Protein AF-A0A497NMW6-F1 (afdb_monomer)

Foldseek 3Di:
DAQQDADDDPFAALVVGPQLCLLAVDFQVRNQVVQVVVLVVCVVVVHDHDDPAKFGANGPPGPQAFCRDHRIDHCVGPRHVNVVSVVVSVVD

Sequence (92 aa):
FALIEWSYPAAPFARDIPLGVFSQQLNREEQRELIRRLDEFYKEKGIIFIYPVHGGFIGRDASKLAFSKYYKYDALAPEFQTYEQIKELVKK

Solvent-accessible surface area (backbone atoms only — not comparable to full-atom values): 5407 Å² total; per-residue (Å²): 132,66,81,63,70,82,81,79,66,85,78,47,48,17,84,81,37,60,43,6,35,48,59,65,74,40,54,48,66,54,44,43,52,49,53,54,53,49,47,53,56,26,54,77,69,77,41,84,73,79,77,88,53,70,66,47,64,28,27,76,74,51,81,73,28,30,75,77,72,34,62,33,43,36,19,79,17,84,74,42,61,39,43,68,58,52,58,55,58,73,75,105

Structure (mmCIF, N/CA/C/O backbone):
data_AF-A0A497NMW6-F1
#
_entry.id   AF-A0A497NMW6-F1
#
loop_
_atom_site.group_PDB
_atom_site.id
_atom_site.type_symbol
_atom_site.label_atom_id
_atom_site.label_alt_id
_atom_site.label_comp_id
_atom_site.label_asym_id
_atom_site.label_entity_id
_atom_site.label_seq_id
_atom_site.pdbx_PDB_ins_code
_atom_site.Cartn_x
_atom_site.Cartn_y
_atom_site.Cartn_z
_atom_site.occupancy
_atom_site.B_iso_or_equiv
_atom_site.auth_seq_id
_atom_site.auth_comp_id
_atom_site.auth_asym_id
_atom_site.auth_atom_id
_atom_site.pdbx_PDB_model_num
ATOM 1 N N . PHE A 1 1 ? -15.207 7.981 1.788 1.00 36.38 1 PHE A N 1
ATOM 2 C CA . PHE A 1 1 ? -14.162 8.604 0.954 1.00 36.38 1 PHE A CA 1
ATOM 3 C C . PHE A 1 1 ? -12.940 7.697 1.043 1.00 36.38 1 PHE A C 1
ATOM 5 O O . PHE A 1 1 ? -12.336 7.635 2.103 1.00 36.38 1 PHE A O 1
ATOM 12 N N . ALA A 1 2 ? -12.659 6.883 0.023 1.00 45.41 2 ALA A N 1
ATOM 13 C CA . ALA A 1 2 ? -11.454 6.052 0.003 1.00 45.41 2 ALA A CA 1
ATOM 14 C C . ALA A 1 2 ? -10.345 6.881 -0.653 1.00 45.41 2 ALA A C 1
ATOM 16 O O . ALA A 1 2 ? -10.447 7.220 -1.826 1.00 45.41 2 ALA A O 1
ATOM 17 N N . LEU A 1 3 ? -9.330 7.267 0.121 1.00 54.94 3 LEU A N 1
ATOM 18 C CA . LEU A 1 3 ? -8.235 8.141 -0.332 1.00 54.94 3 LEU A CA 1
ATOM 19 C C . LEU A 1 3 ? -7.219 7.458 -1.247 1.00 54.94 3 LEU A C 1
ATOM 21 O O . LEU A 1 3 ? -6.295 8.087 -1.750 1.00 54.94 3 LEU A O 1
ATOM 25 N N . ILE A 1 4 ? -7.422 6.171 -1.477 1.00 61.62 4 ILE A N 1
ATOM 26 C CA . ILE A 1 4 ? -6.720 5.398 -2.479 1.00 61.62 4 ILE A CA 1
ATOM 27 C C . ILE A 1 4 ? -7.747 5.226 -3.578 1.00 61.62 4 ILE A C 1
ATOM 29 O O . ILE A 1 4 ? -8.635 4.391 -3.483 1.00 61.62 4 ILE A O 1
ATOM 33 N N . GLU A 1 5 ? -7.712 6.166 -4.507 1.00 55.53 5 GLU A N 1
ATOM 34 C CA . GLU A 1 5 ? -8.651 6.326 -5.605 1.00 55.53 5 GLU A CA 1
ATOM 35 C C . GLU A 1 5 ? -8.365 5.263 -6.687 1.00 55.53 5 GLU A C 1
ATOM 37 O O . GLU A 1 5 ? -7.209 4.946 -6.964 1.00 55.53 5 GLU A O 1
ATOM 42 N N . TRP A 1 6 ? -9.425 4.640 -7.220 1.00 55.00 6 TRP A N 1
ATOM 43 C CA . TRP A 1 6 ? -9.365 3.463 -8.110 1.00 55.00 6 TRP A CA 1
ATOM 44 C C . TRP A 1 6 ? -9.926 3.730 -9.516 1.00 55.00 6 TRP A C 1
ATOM 46 O O . TRP A 1 6 ? -10.009 2.799 -10.322 1.00 55.00 6 TRP A O 1
ATOM 56 N N . SER A 1 7 ? -10.379 4.952 -9.811 1.00 50.59 7 SER A N 1
ATOM 57 C CA . SER A 1 7 ? -11.090 5.271 -11.048 1.00 50.59 7 SER A CA 1
ATOM 58 C C . SER A 1 7 ? -10.146 5.878 -12.088 1.00 50.59 7 SER A C 1
ATOM 60 O O . SER A 1 7 ? -9.476 6.882 -11.895 1.00 50.59 7 SER A O 1
ATOM 62 N N . TYR A 1 8 ? -10.052 5.208 -13.229 1.00 58.28 8 TYR A N 1
ATOM 63 C CA . TYR A 1 8 ? -9.089 5.538 -14.270 1.00 58.28 8 TYR A CA 1
ATOM 64 C C . TYR A 1 8 ? -9.663 6.514 -15.307 1.00 58.28 8 TYR A C 1
ATOM 66 O O . TYR A 1 8 ? -10.554 6.124 -16.065 1.00 58.28 8 TYR A O 1
ATOM 74 N N . PRO A 1 9 ? -9.049 7.686 -15.527 1.00 57.53 9 PRO A N 1
ATOM 75 C CA . PRO A 1 9 ? -8.698 8.101 -16.875 1.00 57.53 9 PRO A CA 1
ATOM 76 C C . PRO A 1 9 ? -7.444 7.319 -17.326 1.00 57.53 9 PRO A C 1
ATOM 78 O O . PRO A 1 9 ? -6.630 6.912 -16.503 1.00 57.53 9 PRO A O 1
ATOM 81 N N . ALA A 1 10 ? -7.323 7.042 -18.626 1.00 66.19 10 ALA A N 1
ATOM 82 C CA . ALA A 1 10 ? -6.231 6.319 -19.301 1.00 66.19 10 ALA A CA 1
ATOM 83 C C . ALA A 1 10 ? -4.909 6.157 -18.500 1.00 66.19 10 ALA A C 1
ATOM 85 O O . ALA A 1 10 ? -4.103 7.077 -18.460 1.00 66.19 10 ALA A O 1
ATOM 86 N N . ALA A 1 11 ? -4.685 4.977 -17.901 1.00 71.25 11 ALA A N 1
ATOM 87 C CA . ALA A 1 11 ? -3.414 4.505 -17.318 1.00 71.25 11 ALA A CA 1
ATOM 88 C C . ALA A 1 11 ? -2.468 5.614 -16.773 1.00 71.25 11 ALA A C 1
ATOM 90 O O . ALA A 1 11 ? -1.465 5.928 -17.425 1.00 71.25 11 ALA A O 1
ATOM 91 N N . PRO A 1 12 ? -2.751 6.198 -15.592 1.00 86.81 12 PRO A N 1
ATOM 92 C CA . PRO A 1 12 ? -1.987 7.324 -15.053 1.00 86.81 12 PRO A CA 1
ATOM 93 C C . PRO A 1 12 ? -0.539 6.942 -14.712 1.00 86.81 12 PRO A C 1
ATOM 95 O O . PRO A 1 12 ? -0.208 5.761 -14.537 1.00 86.81 12 PRO A O 1
ATOM 98 N N . PHE A 1 13 ? 0.338 7.943 -14.599 1.00 91.81 13 PHE A N 1
ATOM 99 C C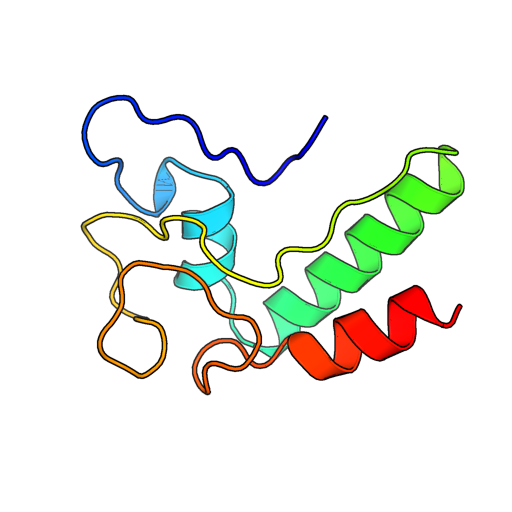A . PHE A 1 13 ? 1.657 7.741 -14.002 1.00 91.81 13 PHE A CA 1
ATOM 100 C C . PHE A 1 13 ? 1.535 7.602 -12.482 1.00 91.81 13 PHE A C 1
ATOM 102 O O . PHE A 1 13 ? 0.600 8.113 -11.869 1.00 91.81 13 PHE A O 1
ATOM 109 N N . ALA A 1 14 ? 2.499 6.937 -11.854 1.00 92.19 14 ALA A N 1
ATOM 110 C CA . ALA A 1 14 ? 2.503 6.671 -10.422 1.00 92.19 14 ALA A CA 1
ATOM 111 C C . ALA A 1 14 ? 2.407 7.955 -9.590 1.00 92.19 14 ALA A C 1
ATOM 113 O O . ALA A 1 14 ? 1.701 7.998 -8.590 1.00 92.19 14 ALA A O 1
ATOM 114 N N . ARG A 1 15 ? 3.078 9.026 -10.025 1.00 91.12 15 ARG A N 1
ATOM 115 C CA . ARG A 1 15 ? 3.052 10.329 -9.342 1.00 91.12 15 ARG A CA 1
ATOM 116 C C . ARG A 1 15 ? 1.692 11.038 -9.385 1.00 91.12 15 ARG A C 1
ATOM 118 O O . ARG A 1 15 ? 1.482 11.950 -8.596 1.00 91.12 15 ARG A O 1
ATOM 125 N N . ASP A 1 16 ? 0.807 10.638 -10.297 1.00 89.75 16 ASP A N 1
ATOM 126 C CA . ASP A 1 16 ? -0.477 11.307 -10.524 1.00 89.75 16 ASP A CA 1
ATOM 127 C C . ASP A 1 16 ? -1.610 10.691 -9.684 1.00 89.75 16 ASP A C 1
ATOM 129 O O . ASP A 1 16 ? -2.705 11.244 -9.635 1.00 89.75 16 ASP A O 1
ATOM 133 N N . ILE A 1 17 ? -1.364 9.556 -9.015 1.00 88.50 17 ILE A N 1
ATOM 134 C CA . ILE A 1 17 ? -2.364 8.851 -8.204 1.00 88.50 17 ILE A CA 1
ATOM 135 C C . ILE A 1 17 ?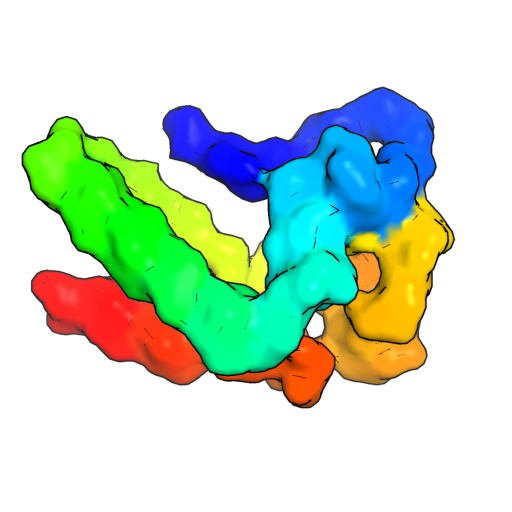 -1.858 8.592 -6.779 1.00 88.50 17 ILE A C 1
ATOM 137 O O . ILE A 1 17 ? -0.708 8.179 -6.604 1.00 88.50 17 ILE A O 1
ATOM 141 N N . PRO A 1 18 ? -2.706 8.741 -5.739 1.00 91.19 18 PRO A N 1
ATOM 142 C CA . PRO A 1 18 ? -2.285 8.541 -4.352 1.00 91.19 18 PRO A CA 1
ATOM 143 C C . PRO A 1 18 ? -1.643 7.174 -4.093 1.00 91.19 18 PRO A C 1
ATOM 145 O O . PRO A 1 18 ? -0.640 7.091 -3.389 1.00 91.19 18 PRO A O 1
ATOM 148 N N . LEU A 1 19 ? -2.168 6.101 -4.701 1.00 91.44 19 LEU A N 1
ATOM 149 C CA . LEU A 1 19 ? -1.604 4.757 -4.543 1.00 91.44 19 LEU A CA 1
ATOM 150 C C . LEU A 1 19 ? -0.231 4.603 -5.205 1.00 91.44 19 LEU A C 1
ATOM 152 O O . LEU A 1 19 ? 0.633 3.883 -4.700 1.00 91.44 19 LEU A O 1
ATOM 156 N N . GLY A 1 20 ? -0.028 5.260 -6.345 1.00 92.81 20 GLY A N 1
ATOM 157 C CA . GLY A 1 20 ? 1.252 5.271 -7.039 1.00 92.81 20 GLY A CA 1
ATOM 158 C C . GLY A 1 20 ? 2.290 6.059 -6.248 1.00 92.81 20 GLY A C 1
ATOM 159 O O . GLY A 1 20 ? 3.382 5.553 -6.025 1.00 92.81 20 GLY A O 1
ATOM 160 N N . VAL A 1 21 ? 1.936 7.223 -5.700 1.00 93.75 21 VAL A N 1
ATOM 161 C CA . VAL A 1 21 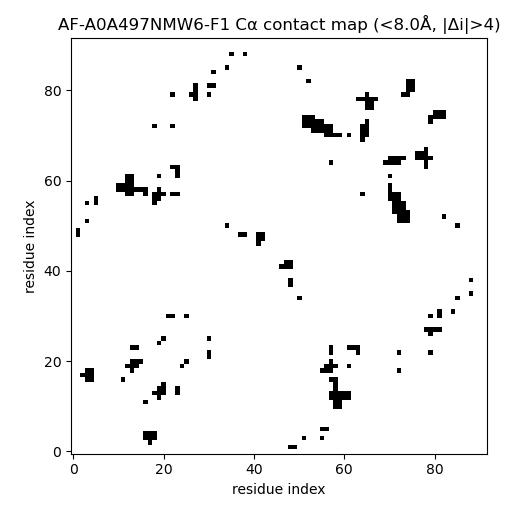? 2.816 7.981 -4.793 1.00 93.75 21 VAL A CA 1
ATOM 162 C C . VAL A 1 21 ? 3.163 7.145 -3.561 1.00 93.75 21 VAL A C 1
ATOM 164 O O . VAL A 1 21 ? 4.341 6.944 -3.269 1.00 93.75 21 VAL A O 1
ATOM 167 N N . PHE A 1 22 ? 2.151 6.588 -2.893 1.00 95.19 22 PHE A N 1
ATOM 168 C CA . PHE A 1 22 ? 2.307 5.717 -1.729 1.00 95.19 22 PHE A CA 1
ATOM 169 C C . PHE A 1 22 ? 3.260 4.547 -2.003 1.00 95.19 22 PHE A C 1
ATOM 171 O O . PHE A 1 22 ? 4.221 4.337 -1.272 1.00 95.19 22 PHE A O 1
ATOM 178 N N . SER A 1 23 ? 3.019 3.795 -3.076 1.00 95.25 23 SER A N 1
ATOM 179 C CA . SER A 1 23 ? 3.783 2.580 -3.369 1.00 95.25 23 SER A CA 1
ATOM 180 C C . SER A 1 23 ? 5.151 2.863 -3.987 1.00 95.25 23 SER A C 1
ATOM 182 O O . SER A 1 23 ? 6.102 2.125 -3.723 1.00 95.25 23 SER A O 1
ATOM 184 N N . GLN A 1 24 ? 5.282 3.916 -4.800 1.00 96.44 24 GLN A N 1
ATOM 185 C CA . GLN A 1 24 ? 6.488 4.185 -5.585 1.00 96.44 24 GLN A CA 1
ATOM 186 C C . GLN A 1 24 ? 7.456 5.143 -4.892 1.00 96.44 24 GLN A C 1
ATOM 188 O O . GLN A 1 24 ? 8.661 4.906 -4.962 1.00 96.44 24 GLN A O 1
ATOM 193 N N . GLN A 1 25 ? 6.982 6.151 -4.158 1.00 96.12 25 GLN A N 1
ATOM 194 C CA . GLN A 1 25 ? 7.870 7.142 -3.531 1.00 96.12 25 GLN A CA 1
ATOM 195 C C . GLN A 1 25 ? 8.295 6.757 -2.113 1.00 96.12 25 GLN A C 1
ATOM 197 O O . GLN A 1 25 ? 9.423 7.043 -1.730 1.00 96.12 25 GLN A O 1
ATOM 202 N N . LEU A 1 26 ? 7.439 6.057 -1.365 1.00 96.38 26 LEU A N 1
ATOM 203 C CA . LEU A 1 26 ? 7.741 5.664 0.011 1.00 96.38 26 LEU A CA 1
ATOM 204 C C . LEU A 1 26 ? 8.448 4.306 0.072 1.00 96.38 26 LEU A C 1
ATOM 206 O O . LEU A 1 26 ? 8.122 3.370 -0.673 1.00 96.38 26 LEU A O 1
ATOM 210 N N . ASN A 1 27 ? 9.402 4.175 0.989 1.00 96.12 27 ASN A N 1
ATOM 211 C CA . ASN A 1 27 ? 9.972 2.889 1.380 1.00 96.12 27 ASN A CA 1
ATOM 212 C C . ASN A 1 27 ? 9.011 2.107 2.302 1.00 96.12 27 ASN A C 1
ATOM 214 O O . ASN A 1 27 ? 7.976 2.621 2.721 1.00 96.12 27 ASN A O 1
ATOM 218 N N . ARG A 1 28 ? 9.337 0.846 2.615 1.00 95.69 28 ARG A N 1
ATOM 219 C CA . ARG A 1 28 ? 8.457 -0.043 3.400 1.00 95.69 28 ARG A CA 1
ATOM 220 C C . ARG A 1 28 ? 8.076 0.531 4.768 1.00 95.69 28 ARG A C 1
ATOM 222 O O . ARG A 1 28 ? 6.914 0.455 5.152 1.00 95.69 28 ARG A O 1
ATOM 229 N N . GLU A 1 29 ? 9.023 1.122 5.489 1.00 97.25 29 GLU A N 1
ATOM 230 C CA . GLU A 1 29 ? 8.754 1.672 6.823 1.00 97.25 29 GLU A CA 1
ATOM 231 C C . GLU A 1 29 ? 7.967 2.985 6.747 1.00 97.25 29 GLU A C 1
ATOM 233 O O . GLU A 1 29 ? 7.074 3.217 7.555 1.00 97.25 29 GLU A O 1
ATOM 238 N N . GLU A 1 30 ? 8.212 3.810 5.729 1.00 97.75 30 GLU A N 1
ATOM 239 C CA . GLU A 1 30 ? 7.422 5.024 5.478 1.00 97.75 30 GLU A CA 1
ATOM 240 C C . GLU A 1 30 ? 5.974 4.702 5.093 1.00 97.75 30 GLU A C 1
ATOM 242 O O . GLU A 1 30 ? 5.047 5.355 5.571 1.00 97.75 30 GLU A O 1
ATOM 247 N N . GLN A 1 31 ? 5.762 3.673 4.264 1.00 96.81 31 GLN A N 1
ATOM 248 C CA . GLN A 1 31 ? 4.423 3.179 3.932 1.00 96.81 31 GLN A CA 1
ATOM 249 C C . GLN A 1 31 ? 3.683 2.736 5.192 1.00 96.81 31 GLN A C 1
ATOM 251 O O . GLN A 1 31 ? 2.513 3.076 5.382 1.00 96.81 31 GLN A O 1
ATOM 256 N N . ARG A 1 32 ? 4.382 2.017 6.076 1.00 96.94 32 ARG A N 1
ATOM 257 C CA . ARG A 1 32 ? 3.821 1.564 7.344 1.00 96.94 32 ARG A CA 1
ATOM 258 C C . ARG A 1 32 ? 3.456 2.727 8.255 1.00 96.94 32 ARG A C 1
ATOM 260 O O . ARG A 1 32 ? 2.340 2.812 8.768 1.00 96.94 32 ARG A O 1
ATOM 267 N N . GLU A 1 33 ? 4.378 3.657 8.442 1.00 97.75 33 GLU A N 1
ATOM 268 C CA . GLU A 1 33 ? 4.150 4.829 9.280 1.00 97.75 33 GLU A CA 1
ATOM 269 C C . GLU A 1 33 ? 2.990 5.687 8.756 1.00 97.75 33 GLU A C 1
ATOM 271 O O . GLU A 1 33 ? 2.157 6.150 9.537 1.00 97.75 33 GLU A O 1
ATOM 276 N N . LEU A 1 34 ? 2.869 5.846 7.436 1.00 96.31 34 LEU A N 1
ATOM 277 C CA . LEU A 1 34 ? 1.744 6.558 6.839 1.00 96.31 34 LEU A CA 1
ATOM 278 C C . LEU A 1 34 ? 0.411 5.845 7.105 1.00 96.31 34 LEU A C 1
ATOM 280 O O . LEU A 1 34 ? -0.548 6.508 7.496 1.00 96.31 34 LEU A O 1
ATOM 284 N N . ILE A 1 35 ? 0.342 4.516 6.959 1.00 95.94 35 ILE A N 1
ATOM 285 C CA . ILE A 1 35 ? -0.869 3.743 7.288 1.00 95.94 35 ILE A CA 1
ATOM 286 C C . ILE A 1 35 ? -1.273 3.960 8.754 1.00 95.94 35 ILE A C 1
ATOM 288 O O . ILE A 1 35 ? -2.449 4.199 9.024 1.00 95.94 35 ILE A O 1
ATOM 292 N N . ARG A 1 36 ? -0.312 3.935 9.688 1.00 96.50 36 ARG A N 1
ATOM 293 C CA . ARG A 1 36 ? -0.564 4.187 11.118 1.00 96.50 36 ARG A CA 1
ATOM 294 C C . ARG A 1 36 ? -1.112 5.594 11.363 1.00 96.50 36 ARG A C 1
ATOM 296 O O . ARG A 1 36 ? -2.094 5.753 12.079 1.00 96.50 36 ARG A O 1
ATOM 303 N N . ARG A 1 37 ? -0.506 6.614 10.751 1.00 96.31 37 ARG A N 1
ATOM 304 C CA . ARG A 1 37 ? -0.953 8.009 10.898 1.00 96.31 37 ARG A CA 1
ATOM 305 C C . ARG A 1 37 ? -2.342 8.240 10.320 1.00 96.31 37 ARG A C 1
ATOM 307 O O . ARG A 1 37 ? -3.127 8.972 10.915 1.00 96.31 37 ARG A O 1
ATOM 314 N N . LEU A 1 38 ? -2.642 7.639 9.169 1.00 94.56 38 LEU A N 1
ATOM 315 C CA . LEU A 1 38 ? -3.972 7.721 8.569 1.00 94.56 38 LEU A CA 1
ATOM 316 C C . LEU A 1 38 ? -5.008 7.021 9.454 1.00 94.56 38 LEU A C 1
ATOM 318 O O . LEU A 1 38 ? -6.062 7.600 9.695 1.00 94.56 38 LEU A O 1
ATOM 322 N N . ASP A 1 39 ? -4.696 5.835 9.986 1.00 94.75 39 ASP A N 1
ATOM 323 C CA . ASP A 1 39 ? -5.555 5.132 10.948 1.00 94.75 39 ASP A CA 1
ATOM 324 C C . ASP A 1 39 ? -5.919 6.020 12.145 1.00 94.75 39 ASP A C 1
ATOM 326 O O . ASP A 1 39 ? -7.098 6.246 12.411 1.00 94.75 39 ASP A O 1
ATOM 330 N N . GLU A 1 40 ? -4.913 6.591 12.812 1.00 95.44 40 GLU A N 1
ATOM 331 C CA . GLU A 1 40 ? -5.097 7.478 13.966 1.00 95.44 40 GLU A CA 1
ATOM 332 C C . GLU A 1 40 ? -5.925 8.717 13.610 1.00 95.44 40 GLU A C 1
ATOM 334 O O . GLU A 1 40 ? -6.911 9.022 14.281 1.00 95.44 40 GLU A O 1
ATOM 339 N N . PHE A 1 41 ? -5.577 9.389 12.510 1.00 95.69 41 PHE A N 1
ATOM 340 C CA . PHE A 1 41 ? -6.268 10.590 12.050 1.00 95.69 41 PHE A CA 1
ATOM 341 C C . PHE A 1 41 ? -7.748 10.338 11.734 1.00 95.69 41 PHE A C 1
ATOM 343 O O . PHE A 1 41 ? -8.605 11.156 12.074 1.00 95.69 41 PHE A O 1
ATOM 350 N N . TYR A 1 42 ? -8.072 9.225 11.069 1.00 93.50 42 TYR A N 1
ATOM 351 C CA . TYR A 1 42 ? -9.459 8.899 10.733 1.00 93.50 42 TYR A CA 1
ATOM 352 C C . TYR A 1 42 ? -10.250 8.424 11.948 1.00 93.50 42 TYR A C 1
ATOM 354 O O . TYR A 1 42 ? -11.393 8.862 12.111 1.00 93.50 42 TYR A O 1
ATOM 362 N N . LYS A 1 43 ? -9.640 7.619 12.829 1.00 91.50 43 LYS A N 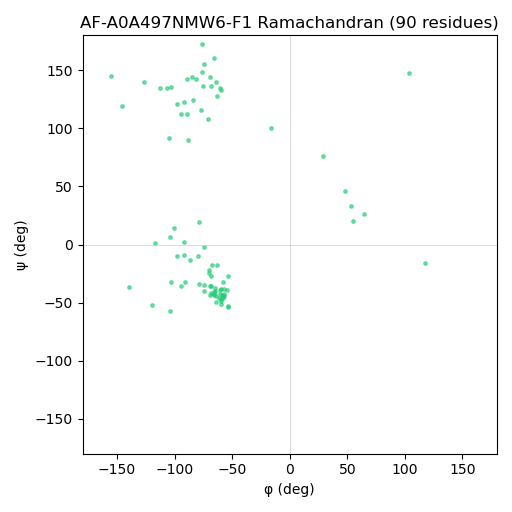1
ATOM 363 C CA . LYS A 1 43 ? -10.247 7.204 14.103 1.00 91.50 43 LYS A CA 1
ATOM 364 C C . LYS A 1 43 ? -10.611 8.414 14.964 1.00 91.50 43 LYS A C 1
ATOM 366 O O . LYS A 1 43 ? -11.748 8.495 15.422 1.00 91.50 43 LYS A O 1
ATOM 371 N N . GLU A 1 44 ? -9.713 9.394 15.100 1.00 96.19 44 GLU A N 1
ATOM 372 C CA . GLU A 1 44 ? -9.972 10.641 15.843 1.00 96.19 44 GLU A CA 1
ATOM 373 C C . GLU A 1 44 ? -11.180 11.415 15.287 1.00 96.19 44 GLU A C 1
ATOM 375 O O . GLU A 1 44 ? -11.922 12.057 16.028 1.00 96.19 44 GLU A O 1
ATOM 380 N N . LYS A 1 45 ? -11.420 11.326 13.975 1.00 95.75 45 LYS A N 1
ATOM 381 C CA . LYS A 1 45 ? -12.525 12.016 13.294 1.00 95.75 45 LYS A CA 1
ATOM 382 C C . LYS A 1 45 ? -13.810 11.195 13.193 1.00 95.75 45 LYS A C 1
ATOM 384 O O . LYS A 1 45 ? -14.763 11.664 12.573 1.00 95.75 45 LYS A O 1
ATOM 389 N N . GLY A 1 46 ? -13.849 9.985 13.754 1.00 94.69 46 GLY A N 1
ATOM 390 C CA . GLY A 1 46 ? -14.992 9.078 13.615 1.00 94.69 46 GLY A CA 1
ATOM 391 C C . GLY A 1 46 ? -15.227 8.612 12.172 1.00 94.69 46 GLY A C 1
ATOM 392 O O . GLY A 1 46 ? -16.357 8.304 11.796 1.00 94.69 46 GLY A O 1
ATOM 393 N N . ILE A 1 47 ? -14.180 8.592 11.342 1.00 92.81 47 ILE A N 1
ATOM 394 C CA . ILE A 1 47 ? -14.230 8.167 9.940 1.00 92.81 47 ILE A CA 1
ATOM 395 C C . ILE A 1 47 ? -13.636 6.760 9.831 1.00 92.81 47 ILE A C 1
ATOM 397 O O . ILE A 1 47 ? -12.572 6.476 10.370 1.00 92.81 47 ILE A O 1
ATOM 401 N N . ILE A 1 48 ? -14.298 5.875 9.083 1.00 87.44 48 ILE A N 1
ATOM 402 C CA . ILE A 1 48 ? -13.766 4.538 8.797 1.00 87.44 48 ILE A CA 1
ATOM 403 C C . ILE A 1 48 ? -12.689 4.647 7.714 1.00 87.44 48 ILE A C 1
ATOM 405 O O . ILE A 1 48 ? -12.981 5.000 6.567 1.00 87.44 48 ILE A O 1
ATOM 409 N N . PHE A 1 49 ? -11.449 4.314 8.073 1.00 89.19 49 PHE A N 1
ATOM 410 C CA . PHE A 1 49 ? -10.344 4.192 7.129 1.00 89.19 49 PHE A CA 1
ATOM 411 C C . PHE A 1 49 ? -10.339 2.804 6.482 1.00 89.19 49 PHE A C 1
ATOM 413 O O . PHE A 1 49 ? -10.302 1.784 7.165 1.00 89.19 49 PHE A O 1
ATOM 420 N N . ILE A 1 50 ? -10.373 2.762 5.150 1.00 89.62 50 ILE A N 1
ATOM 421 C CA . ILE A 1 50 ? -10.246 1.517 4.387 1.00 89.62 50 ILE A CA 1
ATOM 422 C C . ILE A 1 50 ? -8.782 1.340 3.996 1.00 89.62 50 ILE A C 1
ATOM 424 O O . ILE A 1 50 ? -8.254 2.106 3.188 1.00 89.62 50 ILE A O 1
ATOM 428 N N . TYR A 1 51 ? -8.134 0.326 4.565 1.00 92.12 51 TYR A N 1
ATOM 429 C CA . TYR A 1 51 ? -6.723 0.048 4.313 1.00 92.12 51 TYR A CA 1
ATOM 430 C C . TYR A 1 51 ? -6.474 -0.457 2.882 1.00 92.12 51 TYR A C 1
ATOM 432 O O . TYR A 1 51 ? -7.260 -1.257 2.361 1.00 92.12 51 TYR A O 1
ATOM 440 N N . PRO A 1 52 ? -5.346 -0.079 2.252 1.00 91.12 52 PRO A N 1
ATOM 441 C CA . PRO A 1 52 ? -4.901 -0.723 1.024 1.00 91.12 52 PRO A CA 1
ATOM 442 C C . PRO A 1 52 ? -4.412 -2.140 1.318 1.00 91.12 52 PRO A C 1
ATOM 444 O O . PRO A 1 52 ? -3.335 -2.324 1.879 1.00 91.12 52 PRO A O 1
ATOM 447 N N . VAL A 1 53 ? -5.181 -3.145 0.903 1.00 93.25 53 VAL A N 1
ATOM 448 C CA . VAL A 1 53 ? -4.778 -4.556 1.029 1.00 93.25 53 VAL A CA 1
ATOM 449 C C . VAL A 1 53 ? -4.332 -5.119 -0.316 1.00 93.25 53 VAL A C 1
ATOM 451 O O . VAL A 1 53 ? -3.201 -5.573 -0.445 1.00 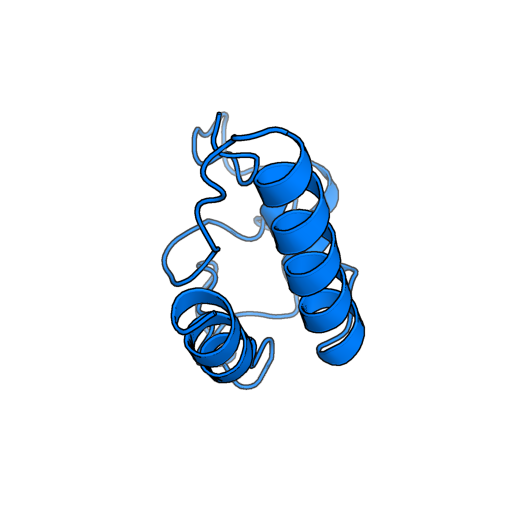93.25 53 VAL A O 1
ATOM 454 N N . HIS A 1 54 ? -5.185 -5.068 -1.337 1.00 91.19 54 HIS A N 1
ATOM 455 C CA . HIS A 1 54 ? -4.877 -5.622 -2.653 1.00 91.19 54 HIS A CA 1
ATOM 456 C C . HIS A 1 54 ? -5.682 -4.930 -3.746 1.00 91.19 54 HIS A C 1
ATOM 458 O O . HIS A 1 54 ? -6.854 -4.641 -3.528 1.00 91.19 54 HIS A O 1
ATOM 464 N N . GLY A 1 55 ? -5.071 -4.774 -4.927 1.00 82.81 55 GLY A N 1
ATOM 465 C CA . GLY A 1 55 ? -5.739 -4.679 -6.229 1.00 82.81 55 GLY A CA 1
ATOM 466 C C . GLY A 1 55 ? -5.542 -3.362 -6.982 1.00 82.81 55 GLY A C 1
ATOM 467 O O . GLY A 1 55 ? -5.818 -3.315 -8.181 1.00 82.81 55 GLY A O 1
ATOM 468 N N . GLY A 1 56 ? -5.083 -2.306 -6.309 1.00 87.81 56 GLY A N 1
ATOM 469 C CA . GLY A 1 56 ? -5.106 -0.956 -6.871 1.00 87.81 56 GLY A CA 1
ATOM 470 C C . GLY A 1 56 ? -3.937 -0.710 -7.807 1.00 87.81 56 GLY A C 1
ATOM 471 O O . GLY A 1 56 ? -2.833 -1.184 -7.563 1.00 87.81 56 GLY A O 1
ATOM 472 N N . PHE A 1 57 ? -4.162 0.014 -8.896 1.00 91.06 57 PHE A N 1
ATOM 473 C CA . PHE A 1 57 ? -3.105 0.299 -9.859 1.00 91.06 57 PHE A CA 1
ATOM 474 C C . PHE A 1 57 ? -2.051 1.234 -9.289 1.00 91.06 57 PHE A C 1
ATOM 476 O O . PHE A 1 57 ? -2.384 2.231 -8.657 1.00 91.06 57 PHE A O 1
ATOM 483 N N . ILE A 1 58 ? -0.782 0.925 -9.537 1.00 92.56 58 ILE A N 1
ATOM 484 C CA . ILE A 1 58 ? 0.355 1.672 -8.971 1.00 92.56 58 ILE A CA 1
ATOM 485 C C . ILE A 1 58 ? 1.034 2.614 -9.973 1.00 92.56 58 ILE A C 1
ATOM 487 O O . ILE A 1 58 ? 2.047 3.222 -9.646 1.00 92.56 58 ILE A O 1
ATOM 491 N N . GLY A 1 59 ? 0.460 2.764 -11.170 1.00 92.81 59 GLY A N 1
ATOM 492 C CA . GLY A 1 59 ? 0.959 3.647 -12.225 1.00 92.81 59 GLY A CA 1
ATOM 493 C C . GLY A 1 59 ? 1.686 2.900 -13.342 1.00 92.81 59 GLY A C 1
ATOM 494 O O . GLY A 1 59 ? 2.323 1.875 -13.110 1.00 92.81 59 GLY A O 1
ATOM 495 N N . ARG A 1 60 ? 1.597 3.405 -14.578 1.00 92.56 60 ARG A N 1
ATOM 496 C CA . ARG A 1 60 ? 2.188 2.737 -15.759 1.00 92.56 60 ARG A CA 1
ATOM 497 C C . ARG A 1 60 ? 3.719 2.760 -15.800 1.00 92.56 60 ARG A C 1
ATOM 499 O O . ARG A 1 60 ? 4.322 1.945 -16.487 1.00 92.56 60 ARG A O 1
ATOM 506 N N . ASP A 1 61 ? 4.328 3.699 -15.088 1.00 95.00 61 ASP A N 1
ATOM 507 C CA . ASP A 1 61 ? 5.773 3.893 -14.934 1.00 95.00 61 ASP A CA 1
ATOM 508 C C . ASP A 1 61 ? 6.301 3.335 -13.602 1.00 95.00 61 ASP A C 1
ATOM 510 O O . ASP A 1 61 ? 7.420 3.650 -13.201 1.00 95.00 61 ASP A O 1
ATOM 514 N N . ALA A 1 62 ? 5.510 2.509 -12.907 1.00 95.38 62 ALA A N 1
ATOM 515 C CA . ALA A 1 62 ? 5.937 1.878 -11.667 1.00 95.38 62 ALA A CA 1
ATOM 516 C C . ALA A 1 62 ? 7.183 1.004 -11.879 1.00 95.38 62 ALA A C 1
ATOM 518 O O . ALA A 1 62 ? 7.237 0.178 -12.794 1.00 95.38 62 ALA A O 1
ATOM 519 N N . SER A 1 63 ? 8.161 1.170 -10.990 1.00 96.94 63 SER A N 1
ATOM 520 C CA . SER A 1 63 ? 9.396 0.381 -10.951 1.00 96.94 63 SER A CA 1
ATOM 521 C C . SER A 1 63 ? 9.369 -0.669 -9.839 1.00 96.94 63 SER A C 1
ATOM 523 O O . SER A 1 63 ? 9.906 -1.762 -10.010 1.00 96.94 63 SER A O 1
ATOM 525 N N . LYS A 1 64 ? 8.690 -0.381 -8.719 1.00 97.00 64 LYS A N 1
ATOM 526 C CA . LYS A 1 64 ? 8.391 -1.351 -7.658 1.00 97.00 64 LYS A CA 1
ATOM 527 C C . LYS A 1 64 ? 7.073 -2.043 -7.986 1.00 97.00 64 LYS A C 1
ATOM 529 O O . LYS A 1 64 ? 6.007 -1.549 -7.618 1.00 97.00 64 LYS A O 1
ATOM 534 N N . LEU A 1 65 ? 7.149 -3.155 -8.712 1.00 96.88 65 LEU A N 1
ATOM 535 C CA . LEU A 1 65 ? 5.996 -3.993 -9.045 1.00 96.88 65 LEU A CA 1
ATOM 536 C C . LEU A 1 65 ? 5.718 -4.982 -7.917 1.00 96.88 65 LEU A C 1
ATOM 538 O O . LEU A 1 65 ? 6.657 -5.520 -7.339 1.00 96.88 65 LEU A O 1
ATOM 542 N N . ALA A 1 66 ? 4.450 -5.288 -7.644 1.00 96.50 66 ALA A N 1
ATOM 543 C CA . ALA A 1 66 ? 4.132 -6.340 -6.684 1.00 96.50 66 ALA A CA 1
ATOM 544 C C . ALA A 1 66 ? 4.660 -7.684 -7.195 1.00 96.50 66 ALA A C 1
ATOM 546 O O . ALA A 1 66 ? 4.382 -8.068 -8.343 1.00 96.50 66 ALA A O 1
ATOM 547 N N . PHE A 1 67 ? 5.421 -8.388 -6.352 1.00 97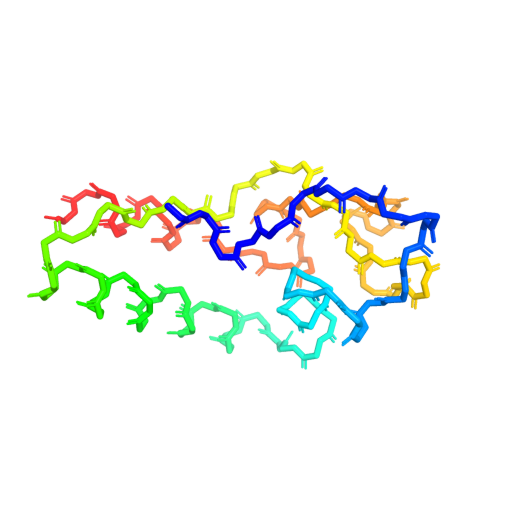.06 67 PHE A N 1
ATOM 548 C CA . PHE A 1 67 ? 6.082 -9.648 -6.707 1.00 97.06 67 PHE A CA 1
ATOM 549 C C . PHE A 1 67 ? 6.940 -9.515 -7.970 1.00 97.06 67 PHE A C 1
ATOM 551 O O . PHE A 1 67 ? 7.003 -10.430 -8.793 1.00 97.06 67 PHE A O 1
ATOM 558 N N . SER A 1 68 ? 7.524 -8.329 -8.161 1.00 97.25 68 SER A N 1
ATOM 559 C CA . SER A 1 68 ? 8.333 -7.964 -9.322 1.00 97.25 68 SER A CA 1
ATOM 560 C C . SER A 1 68 ? 7.634 -8.157 -10.682 1.00 97.25 68 SER A C 1
ATOM 562 O O . SER A 1 68 ? 8.299 -8.250 -11.712 1.00 97.25 68 SER A O 1
ATOM 564 N N . LYS A 1 69 ? 6.291 -8.229 -10.714 1.00 97.38 69 LYS A N 1
ATOM 565 C CA . LYS A 1 69 ? 5.529 -8.591 -11.925 1.00 97.38 69 LYS A CA 1
ATOM 566 C C . LYS A 1 69 ? 4.259 -7.777 -12.149 1.00 97.38 69 LYS A C 1
ATOM 568 O O . LYS A 1 69 ? 3.899 -7.522 -13.297 1.00 97.38 69 LYS A O 1
ATOM 573 N N . TYR A 1 70 ? 3.539 -7.415 -11.092 1.00 95.31 70 TYR A N 1
ATOM 574 C CA . TYR A 1 70 ? 2.190 -6.872 -11.229 1.00 95.31 70 TYR A CA 1
ATOM 575 C C . TYR A 1 70 ? 2.135 -5.368 -10.966 1.00 95.31 70 TYR A C 1
ATOM 577 O O . TYR A 1 70 ? 2.614 -4.875 -9.948 1.00 95.31 70 TYR A O 1
ATOM 585 N N . TYR A 1 71 ? 1.429 -4.655 -11.844 1.00 94.19 71 TYR A N 1
ATOM 586 C CA . TYR A 1 71 ? 1.061 -3.242 -11.682 1.00 94.19 71 TYR A CA 1
ATOM 587 C C . TYR A 1 71 ? -0.136 -3.031 -10.743 1.00 94.19 71 TYR A C 1
ATOM 589 O O . TYR A 1 71 ? -0.809 -2.002 -10.793 1.00 94.19 71 TYR A O 1
ATOM 597 N N . LYS A 1 72 ? -0.431 -4.020 -9.901 1.00 93.00 72 LYS A N 1
ATOM 598 C CA . LYS A 1 72 ? -1.447 -3.935 -8.860 1.00 93.00 72 LYS A CA 1
ATOM 599 C C . LYS A 1 72 ? -0.742 -3.986 -7.520 1.00 93.00 72 LYS A C 1
ATOM 601 O O . LYS A 1 72 ? 0.138 -4.817 -7.328 1.00 93.00 72 LYS A O 1
ATOM 606 N N . TYR A 1 73 ? -1.139 -3.113 -6.614 1.00 94.81 73 TYR A N 1
ATOM 607 C CA . TYR A 1 73 ? -0.667 -3.106 -5.248 1.00 94.81 73 TYR A CA 1
ATOM 608 C C . TYR A 1 73 ? -1.104 -4.384 -4.530 1.00 94.81 73 TYR A C 1
ATOM 610 O O . TYR A 1 73 ? -2.246 -4.826 -4.682 1.00 94.81 73 TYR A O 1
ATOM 618 N N . ASP A 1 74 ? -0.209 -4.935 -3.719 1.00 96.56 74 ASP A N 1
ATOM 619 C CA . ASP A 1 74 ? -0.489 -6.071 -2.851 1.00 96.56 74 ASP A CA 1
ATOM 620 C C . ASP A 1 74 ? 0.306 -5.932 -1.549 1.00 96.56 74 ASP A C 1
ATOM 622 O O . ASP A 1 74 ? 1.534 -5.887 -1.562 1.00 96.56 74 ASP A O 1
ATOM 626 N N . ALA A 1 75 ? -0.383 -5.858 -0.414 1.00 96.94 75 ALA A N 1
ATOM 627 C CA . ALA A 1 75 ? 0.231 -5.656 0.895 1.00 96.94 75 ALA A CA 1
ATOM 628 C C . ALA A 1 75 ? 1.168 -6.805 1.325 1.00 96.94 75 ALA A C 1
ATOM 630 O O . ALA A 1 75 ? 1.988 -6.608 2.229 1.00 96.94 75 ALA A O 1
ATOM 631 N N . LEU A 1 76 ? 1.060 -7.988 0.701 1.00 97.88 76 LEU A N 1
ATOM 632 C CA . LEU A 1 76 ? 1.944 -9.138 0.923 1.00 97.88 76 LEU A CA 1
ATOM 633 C C . LEU A 1 76 ? 3.202 -9.104 0.049 1.00 97.88 76 LEU A C 1
ATOM 635 O O . LEU A 1 76 ? 4.136 -9.867 0.306 1.00 97.88 76 LEU A O 1
ATOM 639 N N . ALA A 1 77 ? 3.246 -8.247 -0.972 1.00 97.75 77 ALA A N 1
ATOM 640 C CA . ALA A 1 77 ? 4.391 -8.167 -1.864 1.00 97.75 77 ALA A CA 1
ATOM 641 C C . ALA A 1 77 ? 5.662 -7.778 -1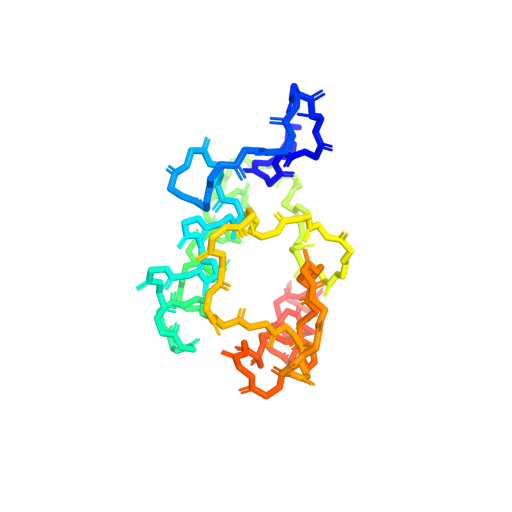.078 1.00 97.75 77 ALA A C 1
ATOM 643 O O . ALA A 1 77 ? 5.605 -6.848 -0.261 1.00 97.75 77 ALA A O 1
ATOM 644 N N . PRO A 1 78 ? 6.812 -8.443 -1.309 1.00 97.12 78 PRO A N 1
ATOM 645 C CA . PRO A 1 78 ? 8.080 -8.127 -0.643 1.00 97.12 78 PRO A CA 1
ATOM 646 C C . PRO A 1 78 ? 8.509 -6.658 -0.766 1.00 97.12 78 PRO A C 1
ATOM 648 O O . PRO A 1 78 ? 9.199 -6.138 0.112 1.00 97.12 78 PRO A O 1
ATOM 651 N N . GLU A 1 79 ? 8.076 -5.989 -1.833 1.00 97.06 79 GLU A N 1
ATOM 652 C CA . GLU A 1 79 ? 8.330 -4.581 -2.123 1.00 97.06 79 GLU A CA 1
ATOM 653 C C . GLU A 1 79 ? 7.582 -3.622 -1.174 1.00 97.06 79 GLU A C 1
ATOM 655 O O . GLU A 1 79 ? 8.034 -2.492 -0.975 1.00 97.06 79 GLU A O 1
ATOM 660 N N . PHE A 1 80 ? 6.468 -4.064 -0.571 1.00 96.19 80 PHE A N 1
ATOM 661 C CA . PHE A 1 80 ? 5.565 -3.229 0.237 1.00 96.19 80 PHE A CA 1
ATOM 662 C C . PHE A 1 80 ? 5.438 -3.714 1.694 1.00 96.19 80 PHE A C 1
ATOM 664 O O . PHE A 1 80 ? 5.671 -2.937 2.615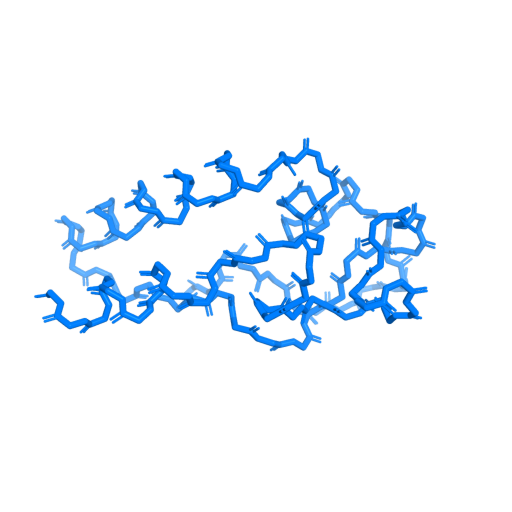 1.00 96.19 80 PHE A O 1
ATOM 671 N N . GLN A 1 81 ? 5.127 -4.998 1.922 1.00 97.00 81 GLN A N 1
ATOM 672 C CA . GLN A 1 81 ? 5.077 -5.656 3.245 1.00 97.00 81 GLN A CA 1
ATOM 673 C C . GLN A 1 81 ? 4.309 -4.895 4.348 1.00 97.00 81 GLN A C 1
ATOM 675 O O . GLN A 1 81 ? 4.774 -4.778 5.490 1.00 97.00 81 GLN A O 1
ATOM 680 N N . THR A 1 82 ? 3.118 -4.396 4.030 1.00 97.25 82 THR A N 1
ATOM 681 C CA . THR A 1 82 ? 2.255 -3.633 4.956 1.00 97.25 82 THR A CA 1
ATOM 682 C C . THR A 1 82 ? 1.163 -4.484 5.612 1.00 97.25 82 THR A C 1
ATOM 684 O O . THR A 1 82 ? 0.514 -4.036 6.555 1.00 97.25 82 THR A O 1
ATOM 687 N N . TYR A 1 83 ? 0.969 -5.726 5.160 1.00 97.69 83 TYR A N 1
ATOM 688 C CA . TYR A 1 83 ? -0.149 -6.575 5.582 1.00 97.69 83 TYR A CA 1
ATOM 689 C C . TYR A 1 83 ? -0.199 -6.855 7.092 1.00 97.69 83 TYR A C 1
ATOM 691 O O . TYR A 1 83 ? -1.255 -6.722 7.709 1.00 97.69 83 TYR A O 1
ATOM 699 N N . GLU A 1 84 ? 0.931 -7.222 7.705 1.00 97.50 84 GLU A N 1
ATOM 700 C CA . GLU A 1 84 ? 0.956 -7.541 9.141 1.00 97.50 84 GLU A CA 1
ATOM 701 C C . GLU A 1 84 ? 0.624 -6.323 10.005 1.00 97.50 84 GLU A C 1
ATOM 703 O O . GLU A 1 84 ? -0.141 -6.435 10.959 1.00 97.50 84 GLU A O 1
ATOM 708 N N . GLN A 1 85 ? 1.080 -5.136 9.610 1.00 96.38 85 GLN A N 1
ATOM 709 C CA . GLN A 1 85 ? 0.719 -3.909 10.309 1.00 96.38 85 GLN A CA 1
ATOM 710 C C . GLN A 1 85 ? -0.777 -3.594 10.177 1.00 96.38 85 GLN A C 1
ATOM 712 O O . GLN A 1 85 ? -1.420 -3.235 11.160 1.00 96.38 85 GLN A O 1
ATOM 717 N N . ILE A 1 86 ? -1.358 -3.758 8.983 1.00 96.50 86 ILE A N 1
ATOM 718 C CA . ILE A 1 86 ? -2.805 -3.585 8.786 1.00 96.50 86 ILE A CA 1
ATOM 719 C C . ILE A 1 86 ? -3.576 -4.533 9.716 1.00 96.50 86 ILE A C 1
ATOM 721 O O . ILE A 1 86 ? -4.510 -4.108 10.393 1.00 96.50 86 ILE A O 1
ATOM 725 N N . LYS A 1 87 ? -3.154 -5.800 9.822 1.00 96.94 87 LYS A N 1
ATOM 726 C CA . LYS A 1 87 ? -3.754 -6.768 10.755 1.00 96.94 87 LYS A CA 1
ATOM 727 C C . LYS A 1 87 ? -3.661 -6.329 12.214 1.00 96.94 87 LYS A C 1
ATOM 729 O O . LYS A 1 87 ? -4.590 -6.596 12.973 1.00 96.94 87 LYS A O 1
ATOM 734 N N . GLU A 1 88 ? -2.559 -5.714 12.625 1.00 96.88 88 GLU A N 1
ATOM 735 C CA . GLU A 1 88 ? -2.404 -5.187 13.983 1.00 96.88 88 GLU A CA 1
ATOM 736 C C . GLU A 1 88 ? -3.325 -3.994 14.248 1.00 96.88 88 GLU A C 1
ATOM 738 O O . GLU A 1 88 ? -3.934 -3.927 15.314 1.00 96.88 88 GLU A O 1
ATOM 743 N N . LEU A 1 89 ? -3.466 -3.082 13.283 1.00 95.56 89 LEU A N 1
ATOM 744 C CA . LEU A 1 89 ? -4.313 -1.892 13.414 1.00 95.56 89 LEU A CA 1
ATOM 745 C C . LEU A 1 89 ? -5.807 -2.226 13.436 1.00 95.56 89 LEU A C 1
ATOM 747 O O . LEU A 1 89 ? -6.550 -1.602 14.185 1.00 95.56 89 LEU A O 1
ATOM 751 N N . VAL A 1 90 ? -6.236 -3.240 12.679 1.00 92.50 90 VAL A N 1
ATOM 752 C CA . VAL A 1 90 ? -7.634 -3.712 12.663 1.00 92.50 90 VAL A CA 1
ATOM 753 C C . VAL A 1 90 ? -8.041 -4.374 13.984 1.00 92.50 90 VAL A C 1
ATOM 755 O O . VAL A 1 90 ? -9.216 -4.379 14.337 1.00 92.50 90 VAL A O 1
ATOM 758 N N . LYS A 1 91 ? -7.087 -4.947 14.727 1.00 91.06 91 LYS A N 1
ATOM 759 C CA . LYS A 1 91 ? -7.347 -5.564 16.039 1.00 91.06 91 LYS A CA 1
ATOM 760 C C . LYS A 1 91 ? -7.462 -4.548 17.184 1.00 91.06 91 LYS A C 1
ATOM 762 O O . LYS A 1 91 ? -7.806 -4.962 18.289 1.00 91.06 91 LYS A O 1
ATOM 767 N N . LYS A 1 92 ? -7.118 -3.279 16.941 1.00 76.75 92 LYS A N 1
ATOM 768 C CA . LYS A 1 92 ? -7.149 -2.181 17.916 1.00 76.75 92 LYS A CA 1
ATOM 769 C C . LYS A 1 92 ? -8.382 -1.312 17.723 1.00 76.75 92 LYS A C 1
ATOM 771 O O . LYS A 1 92 ? -9.111 -1.144 18.718 1.00 76.75 92 LYS A O 1
#

Mean predicted aligned error: 4.5 Å

Nearest PDB structures (foldseek):
  4ewi-assembly1_A  TM=6.792E-01  e=2.480E+00  Homo sapiens
  4eac-assembly1_A  TM=3.658E-01  e=6.225E+00  Escherichia coli K-12

pLDDT: mean 89.58, std 13.31, range [36.38, 97.88]

Radius of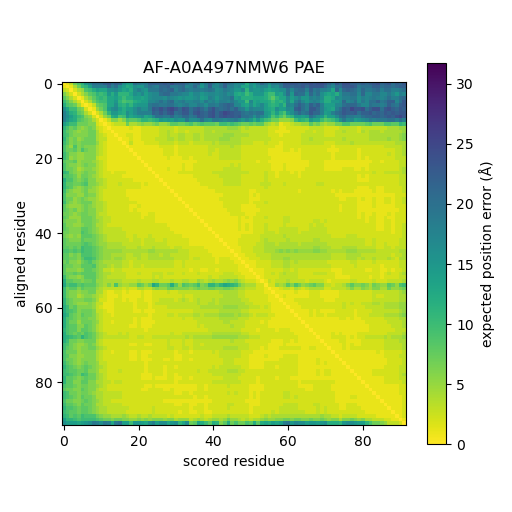 gyration: 12.84 Å; Cα contacts (8 Å, |Δi|>4): 137; chains: 1; bounding box: 25×22×37 Å

Secondary structure (DSSP, 8-state):
--SS--PPSSS--GGGSHHHHHHHHS-HHHHHHHHHHHHHHHHHTT-------EEEE--TT-SS-BTTTBSEEETTSTTT--HHHHHHHHT-